Protein AF-A0A820JJH0-F1 (afdb_monomer)

Structure (mmCIF, N/CA/C/O backbone):
data_AF-A0A820JJH0-F1
#
_entry.id   AF-A0A820JJH0-F1
#
loop_
_atom_site.group_PDB
_atom_site.id
_atom_site.type_symbol
_atom_site.label_atom_id
_atom_site.label_alt_id
_atom_site.label_comp_id
_atom_site.label_asym_id
_atom_site.label_entity_id
_atom_site.label_seq_id
_atom_site.pdbx_PDB_ins_code
_atom_site.Cartn_x
_atom_site.Cartn_y
_atom_site.Cartn_z
_atom_site.occupancy
_atom_site.B_iso_or_equiv
_atom_site.auth_seq_id
_atom_site.auth_comp_id
_atom_site.auth_asym_id
_atom_site.auth_atom_id
_atom_site.pdbx_PDB_model_num
ATOM 1 N N . GLU A 1 1 ? 20.348 -3.712 -26.067 1.00 91.12 1 GLU A N 1
ATOM 2 C CA . GLU A 1 1 ? 20.237 -3.653 -27.541 1.00 91.12 1 GLU A CA 1
ATOM 3 C C . GLU A 1 1 ? 21.613 -3.632 -28.186 1.00 91.12 1 GLU A C 1
ATOM 5 O O . GLU A 1 1 ? 21.950 -4.611 -28.831 1.00 91.12 1 GLU A O 1
ATOM 10 N N . GLU A 1 2 ? 22.425 -2.595 -27.955 1.00 94.50 2 GLU A N 1
ATOM 11 C CA . GLU A 1 2 ? 23.775 -2.470 -28.540 1.00 94.50 2 GLU A CA 1
ATOM 12 C C . GLU A 1 2 ? 24.665 -3.684 -28.270 1.00 94.50 2 GLU A C 1
ATOM 14 O O . GLU A 1 2 ? 25.219 -4.249 -29.205 1.00 94.50 2 GLU A O 1
ATOM 19 N N . ARG A 1 3 ? 24.707 -4.160 -27.018 1.00 96.31 3 ARG A N 1
ATOM 20 C CA . ARG A 1 3 ? 25.477 -5.358 -26.657 1.00 96.31 3 ARG A CA 1
ATOM 21 C C . ARG A 1 3 ? 25.054 -6.615 -27.427 1.00 96.31 3 ARG A C 1
ATOM 23 O O . ARG A 1 3 ? 25.882 -7.401 -27.852 1.00 96.31 3 ARG A O 1
ATOM 30 N N . TRP A 1 4 ? 23.756 -6.818 -27.616 1.00 96.88 4 TRP A N 1
ATOM 31 C CA . TRP A 1 4 ? 23.260 -8.000 -28.326 1.00 96.88 4 TRP A CA 1
ATOM 32 C C . TRP A 1 4 ? 23.514 -7.908 -29.830 1.00 96.88 4 TRP A C 1
ATOM 34 O O . TRP A 1 4 ? 23.822 -8.914 -30.458 1.00 96.88 4 TRP A O 1
ATOM 44 N N . LYS A 1 5 ? 23.458 -6.695 -30.392 1.00 97.06 5 LYS A N 1
ATOM 45 C CA . LYS A 1 5 ? 23.869 -6.440 -31.776 1.00 97.06 5 LYS A CA 1
ATOM 46 C C . LYS A 1 5 ? 25.369 -6.690 -31.973 1.00 97.06 5 LYS A C 1
ATOM 48 O O . LYS A 1 5 ? 25.734 -7.302 -32.970 1.00 97.06 5 LYS A O 1
ATOM 53 N N . SER A 1 6 ? 26.227 -6.266 -31.034 1.00 96.94 6 SER A N 1
ATOM 54 C CA . SER A 1 6 ? 27.680 -6.511 -31.118 1.00 96.94 6 SER A CA 1
ATOM 55 C C . SER A 1 6 ? 28.035 -7.992 -31.048 1.00 96.94 6 SER A C 1
ATOM 57 O O . SER A 1 6 ? 29.003 -8.417 -31.664 1.00 96.94 6 SER A O 1
ATOM 59 N N . ASP A 1 7 ? 27.221 -8.774 -30.342 1.00 97.56 7 ASP A N 1
ATOM 60 C CA . ASP A 1 7 ? 27.381 -10.224 -30.221 1.00 97.56 7 ASP A CA 1
ATOM 61 C C . ASP A 1 7 ? 26.769 -10.985 -31.428 1.00 97.56 7 ASP A C 1
ATOM 63 O O . ASP A 1 7 ? 26.713 -12.212 -31.430 1.00 97.56 7 ASP A O 1
ATOM 67 N N . GLY A 1 8 ? 26.317 -10.274 -32.474 1.00 97.44 8 GLY A N 1
ATOM 68 C CA . GLY A 1 8 ? 25.850 -10.853 -33.742 1.00 97.44 8 GLY A CA 1
ATOM 69 C C . GLY A 1 8 ? 24.372 -11.254 -33.778 1.00 97.44 8 GLY A C 1
ATOM 70 O O . GLY A 1 8 ? 23.928 -11.877 -34.744 1.00 97.44 8 GLY A O 1
ATOM 71 N N . LEU A 1 9 ? 23.588 -10.904 -32.754 1.00 97.81 9 LEU A N 1
ATOM 72 C CA . LEU A 1 9 ? 22.166 -11.241 -32.695 1.00 97.81 9 LEU A CA 1
ATOM 73 C C . LEU A 1 9 ? 21.314 -10.260 -33.512 1.00 97.81 9 LEU A C 1
ATOM 75 O O . LEU A 1 9 ? 21.565 -9.054 -33.547 1.00 97.81 9 LEU A O 1
ATOM 79 N N . GLN A 1 10 ? 20.234 -10.772 -34.103 1.00 96.56 10 GLN A N 1
ATOM 80 C CA . GLN A 1 10 ? 19.151 -9.942 -34.634 1.00 96.56 10 GLN A CA 1
ATOM 81 C C . GLN A 1 10 ? 18.279 -9.451 -33.471 1.00 96.56 10 GLN A C 1
ATOM 83 O O . GLN A 1 10 ? 17.784 -10.255 -32.682 1.00 96.56 10 GLN A O 1
ATOM 88 N N . VAL A 1 11 ? 18.100 -8.132 -33.339 1.00 96.94 11 VAL A N 1
ATOM 89 C CA . VAL A 1 11 ? 17.454 -7.518 -32.165 1.00 96.94 11 VAL A CA 1
ATOM 90 C C . VAL A 1 11 ? 16.354 -6.549 -32.584 1.00 96.94 11 VAL A C 1
ATOM 92 O O . VAL A 1 11 ? 16.594 -5.628 -33.363 1.00 96.94 11 VAL A O 1
ATOM 95 N N . THR A 1 12 ? 15.172 -6.696 -31.983 1.00 95.88 12 THR A N 1
ATOM 96 C CA . THR A 1 12 ? 14.033 -5.775 -32.125 1.00 95.88 12 THR A CA 1
ATOM 97 C C . THR A 1 12 ? 13.543 -5.289 -30.762 1.00 95.88 12 THR A C 1
ATOM 99 O O . THR A 1 12 ? 13.525 -6.061 -29.804 1.00 95.88 12 THR A O 1
ATOM 102 N N . LYS A 1 13 ? 13.084 -4.034 -30.679 1.00 95.25 13 LYS A N 1
ATOM 103 C CA . LYS A 1 13 ? 12.517 -3.433 -29.459 1.00 95.25 13 LYS A CA 1
ATOM 104 C C . LYS A 1 13 ? 11.111 -2.875 -29.730 1.00 95.25 13 LYS A C 1
ATOM 106 O O . LYS A 1 13 ? 10.972 -1.670 -29.953 1.00 95.25 13 LYS A O 1
ATOM 111 N N . PRO A 1 14 ? 10.074 -3.731 -29.756 1.00 95.62 14 PRO A N 1
ATOM 112 C CA . PRO A 1 14 ? 8.704 -3.264 -29.930 1.00 95.62 14 PRO A CA 1
ATOM 113 C C . PRO A 1 14 ? 8.286 -2.372 -28.753 1.00 95.62 14 PRO A C 1
ATOM 115 O O . PRO A 1 14 ? 8.726 -2.567 -27.618 1.00 95.62 14 PRO A O 1
ATOM 118 N N . LYS A 1 15 ? 7.446 -1.375 -29.035 1.00 97.19 15 LYS A N 1
ATOM 119 C CA . LYS A 1 15 ? 6.889 -0.453 -28.039 1.00 97.19 15 LYS A CA 1
ATOM 120 C C . LYS A 1 15 ? 5.383 -0.645 -27.961 1.00 97.19 15 LYS A C 1
ATOM 122 O O . LYS A 1 15 ? 4.734 -0.825 -28.987 1.00 97.19 15 LYS A O 1
ATOM 127 N N . TYR A 1 16 ? 4.849 -0.548 -26.750 1.00 97.31 16 TYR A N 1
ATOM 128 C CA . TYR A 1 16 ? 3.424 -0.667 -26.478 1.00 97.31 16 TYR A CA 1
ATOM 129 C C . TYR A 1 16 ? 2.975 0.497 -25.604 1.00 97.31 16 TYR A C 1
ATOM 131 O O . TYR A 1 16 ? 3.700 0.914 -24.700 1.00 97.31 16 TYR A O 1
ATOM 139 N N . ASN A 1 17 ? 1.766 0.984 -25.863 1.00 97.69 17 ASN A N 1
ATOM 140 C CA . ASN A 1 17 ? 1.082 1.902 -24.966 1.00 97.69 17 ASN A CA 1
ATOM 141 C C . ASN A 1 17 ? 0.289 1.058 -23.975 1.00 97.69 17 ASN A C 1
ATOM 143 O O . ASN A 1 17 ? -0.702 0.432 -24.343 1.00 97.69 17 ASN A O 1
ATOM 147 N N . VAL A 1 18 ? 0.764 1.008 -22.736 1.00 97.62 18 VAL A N 1
ATOM 148 C CA . VAL A 1 18 ? 0.150 0.233 -21.657 1.00 97.62 18 VAL A CA 1
ATOM 149 C C . VAL A 1 18 ? -0.193 1.158 -20.501 1.00 97.62 18 VAL A C 1
ATOM 151 O O . VAL A 1 18 ? 0.490 2.157 -20.271 1.00 97.62 18 VAL A O 1
ATOM 154 N N . LEU A 1 19 ? -1.256 0.825 -19.775 1.00 97.62 19 LEU A N 1
ATOM 155 C CA . LEU A 1 19 ? -1.600 1.536 -18.554 1.00 97.62 19 LEU A CA 1
ATOM 156 C C . LEU A 1 19 ? -0.582 1.176 -17.471 1.00 97.62 19 LEU A C 1
ATOM 158 O O . LEU A 1 19 ? -0.433 0.009 -17.122 1.00 97.62 19 LEU A O 1
ATOM 162 N N . LEU A 1 20 ? 0.092 2.188 -16.937 1.00 97.12 20 LEU A N 1
ATOM 163 C CA . LEU A 1 20 ? 0.984 2.073 -15.788 1.00 97.12 20 LEU A CA 1
ATOM 164 C C . LEU A 1 20 ? 0.468 2.968 -14.662 1.00 97.12 20 LEU A C 1
ATOM 166 O O . LEU A 1 20 ? -0.298 3.903 -14.893 1.00 97.12 20 LEU A O 1
ATOM 170 N N . SER A 1 21 ? 0.900 2.680 -13.440 1.00 96.94 21 SER A N 1
ATOM 171 C CA . SER A 1 21 ? 0.533 3.425 -12.239 1.00 96.94 21 SER A CA 1
ATOM 172 C C . SER A 1 21 ? 1.798 3.923 -11.549 1.00 96.94 21 SER A C 1
ATOM 174 O O . SER A 1 21 ? 2.76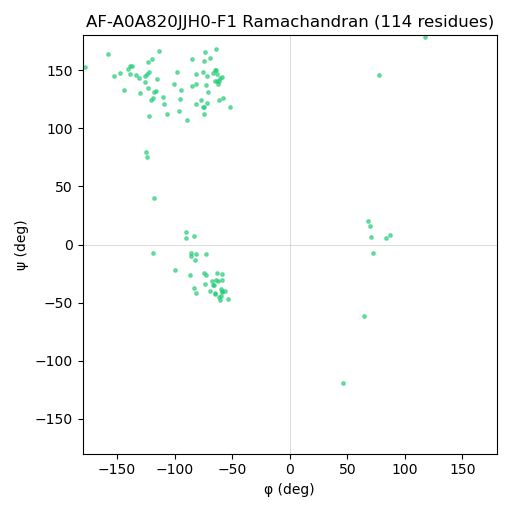0 3.168 -11.407 1.00 96.94 21 SER A O 1
ATOM 176 N N . TYR A 1 22 ? 1.792 5.190 -11.137 1.00 95.69 22 TYR A N 1
ATOM 177 C CA . TYR A 1 22 ? 2.904 5.855 -10.460 1.00 95.69 22 TYR A CA 1
ATOM 178 C C . TYR A 1 22 ? 2.370 6.727 -9.317 1.00 95.69 22 TYR A C 1
ATOM 180 O O . TYR A 1 22 ? 1.274 7.277 -9.451 1.00 95.69 22 TYR A O 1
ATOM 188 N N . PRO A 1 23 ? 3.119 6.875 -8.211 1.00 95.44 23 PRO A N 1
ATOM 189 C CA . PRO A 1 23 ? 2.728 7.751 -7.118 1.00 95.44 23 PRO A CA 1
ATOM 190 C C . PRO A 1 23 ? 2.943 9.222 -7.489 1.00 95.44 23 PRO A C 1
ATOM 192 O O . PRO A 1 23 ? 3.778 9.554 -8.337 1.00 95.44 23 PRO A O 1
ATOM 195 N N . ASP A 1 24 ? 2.236 10.114 -6.798 1.00 93.75 24 ASP A N 1
ATOM 196 C CA . ASP A 1 24 ? 2.515 11.543 -6.868 1.00 93.75 24 ASP A CA 1
ATOM 197 C C . ASP A 1 24 ? 3.780 11.861 -6.052 1.00 93.75 24 ASP A C 1
ATOM 199 O O . ASP A 1 24 ? 3.856 11.637 -4.843 1.00 93.75 24 ASP A O 1
ATOM 203 N N . ASN A 1 25 ? 4.806 12.377 -6.730 1.00 91.06 25 ASN A N 1
ATOM 204 C CA . ASN A 1 25 ? 6.065 12.751 -6.089 1.00 91.06 25 ASN A CA 1
ATOM 205 C C . ASN A 1 25 ? 5.944 14.023 -5.236 1.00 91.06 25 ASN A C 1
ATOM 207 O O . ASN A 1 25 ? 6.739 14.197 -4.314 1.00 91.06 25 ASN A O 1
ATOM 211 N N . ASN A 1 26 ? 4.992 14.905 -5.550 1.00 93.00 26 ASN A N 1
ATOM 212 C CA . ASN A 1 26 ? 4.759 16.156 -4.827 1.00 93.00 26 ASN A CA 1
ATOM 213 C C . ASN A 1 26 ? 3.826 15.943 -3.630 1.00 93.00 26 ASN A C 1
ATOM 215 O O . ASN A 1 26 ? 3.930 16.659 -2.638 1.00 93.00 26 ASN A O 1
ATOM 219 N N . ASN A 1 27 ? 2.966 14.922 -3.704 1.00 93.50 27 ASN A N 1
ATOM 220 C CA . ASN A 1 27 ? 2.042 14.525 -2.643 1.00 93.50 27 ASN A CA 1
ATOM 221 C C . ASN A 1 27 ? 2.255 13.045 -2.261 1.00 93.50 27 ASN A C 1
ATOM 223 O O . ASN A 1 27 ? 1.459 12.192 -2.654 1.00 93.50 27 ASN A O 1
ATOM 227 N N . PRO A 1 28 ? 3.327 12.705 -1.514 1.00 94.94 28 PRO A N 1
ATOM 228 C CA . PRO A 1 28 ? 3.606 11.322 -1.138 1.00 94.94 28 PRO A CA 1
ATOM 229 C C . PRO A 1 28 ? 2.479 10.705 -0.306 1.00 94.94 28 PRO A C 1
ATOM 231 O O . PRO A 1 28 ? 1.919 11.364 0.573 1.00 94.94 28 PRO A O 1
ATOM 234 N N . ASN A 1 29 ? 2.216 9.415 -0.522 1.00 96.75 29 ASN A N 1
ATOM 235 C CA . ASN A 1 29 ? 1.252 8.649 0.265 1.00 96.75 29 ASN A CA 1
ATOM 236 C C . ASN A 1 29 ? 1.674 8.584 1.737 1.00 96.75 29 ASN A C 1
ATOM 238 O O . ASN A 1 29 ? 2.849 8.374 2.052 1.00 96.75 29 ASN A O 1
ATOM 242 N N . ARG A 1 30 ? 0.716 8.741 2.655 1.00 96.56 30 ARG A N 1
ATOM 243 C CA . ARG A 1 30 ? 0.971 8.725 4.100 1.00 96.56 30 ARG A CA 1
ATOM 244 C C . ARG A 1 30 ? -0.127 7.989 4.852 1.00 96.56 30 ARG A C 1
ATOM 246 O O . ARG A 1 30 ? -1.284 8.008 4.453 1.00 96.56 30 ARG A O 1
ATOM 253 N N . VAL A 1 31 ? 0.257 7.401 5.979 1.00 97.62 31 VAL A N 1
ATOM 254 C CA . VAL A 1 31 ? -0.650 6.910 7.016 1.00 97.62 31 VAL A CA 1
ATOM 255 C C . VAL A 1 31 ? -0.393 7.724 8.279 1.00 97.62 31 VAL A C 1
ATOM 257 O O . VAL A 1 31 ? 0.761 7.929 8.670 1.00 97.62 31 VAL A O 1
ATOM 260 N N . THR A 1 32 ? -1.465 8.204 8.902 1.00 97.81 32 THR A N 1
ATOM 261 C CA . THR A 1 32 ? -1.416 9.057 10.094 1.00 97.81 32 THR A CA 1
ATOM 262 C C . THR A 1 32 ? -2.249 8.467 11.220 1.00 97.81 32 THR A C 1
ATOM 264 O O . THR A 1 32 ? -3.364 8.007 10.982 1.00 97.81 32 THR A O 1
ATOM 267 N N . LEU A 1 33 ? -1.741 8.542 12.450 1.00 97.88 33 LEU A N 1
ATOM 268 C CA . LEU A 1 33 ? -2.549 8.368 13.655 1.00 97.88 33 LEU A CA 1
ATOM 269 C C . LEU A 1 33 ? -2.961 9.749 14.149 1.00 97.88 33 LEU A C 1
ATOM 271 O O . LEU A 1 33 ? -2.106 10.612 14.354 1.00 97.88 33 LEU A O 1
ATOM 275 N N . ILE A 1 34 ? -4.264 9.946 14.315 1.00 97.19 34 ILE A N 1
ATOM 276 C CA . ILE A 1 34 ? -4.871 11.220 14.698 1.00 97.19 34 ILE A CA 1
ATOM 277 C C . ILE A 1 34 ? -5.578 11.004 16.038 1.00 97.19 34 ILE A C 1
ATOM 279 O O . ILE A 1 34 ? -6.290 10.014 16.196 1.00 97.19 34 ILE A O 1
ATOM 283 N N . SER A 1 35 ? -5.351 11.887 17.008 1.00 95.50 35 SER A N 1
ATOM 284 C CA . SER A 1 35 ? -6.060 11.886 18.293 1.00 95.50 35 SER A CA 1
ATOM 285 C C . SER A 1 35 ? -7.500 12.379 18.148 1.00 95.50 35 SER A C 1
ATOM 287 O O . SER A 1 35 ? -7.850 13.051 17.179 1.00 95.50 35 SER A O 1
ATOM 289 N N . ASP A 1 36 ? -8.317 12.147 19.175 1.00 94.00 36 ASP A N 1
ATOM 290 C CA . ASP A 1 36 ? -9.723 12.581 19.210 1.00 94.00 36 ASP A CA 1
ATOM 291 C C . ASP A 1 36 ? -9.906 14.102 19.057 1.00 94.00 36 ASP A C 1
ATOM 293 O O . ASP A 1 36 ? -10.937 14.564 18.578 1.00 94.00 36 ASP A O 1
ATOM 297 N N . ASN A 1 37 ? -8.897 14.898 19.427 1.00 94.19 37 ASN A N 1
ATOM 298 C CA . ASN A 1 37 ? -8.892 16.353 19.243 1.00 94.19 37 ASN A CA 1
ATOM 299 C C . ASN A 1 37 ? -8.298 16.812 17.893 1.00 94.19 37 ASN A C 1
ATOM 301 O O . ASN A 1 37 ? -8.050 18.003 17.711 1.00 94.19 37 ASN A O 1
ATOM 305 N N . GLY A 1 38 ? -8.053 15.891 16.957 1.00 93.50 38 GLY A N 1
ATOM 306 C CA . GLY A 1 38 ? -7.602 16.186 15.594 1.00 93.50 38 GLY A CA 1
ATOM 307 C C . GLY A 1 38 ? -6.093 16.386 15.425 1.00 93.50 38 GLY A C 1
ATOM 308 O O . GLY A 1 38 ? -5.653 16.738 14.331 1.00 93.50 38 GLY A O 1
ATOM 309 N N . MET A 1 39 ? -5.279 16.167 16.462 1.00 96.88 39 MET A N 1
ATOM 310 C CA . MET A 1 39 ? -3.823 16.300 16.351 1.00 96.88 39 MET A CA 1
ATOM 311 C C . MET A 1 39 ? -3.196 15.043 15.746 1.00 96.88 39 MET A C 1
ATOM 313 O O . MET A 1 39 ? -3.532 13.918 16.110 1.00 96.88 39 MET A O 1
ATOM 317 N N . VAL A 1 40 ? -2.227 15.224 14.848 1.00 97.25 40 VAL A N 1
ATOM 318 C CA . VAL A 1 40 ? -1.432 14.111 14.315 1.00 97.25 40 VAL A CA 1
ATOM 319 C C . VAL A 1 40 ? -0.441 13.654 15.385 1.00 97.25 40 VAL A C 1
ATOM 321 O O . VAL A 1 40 ? 0.492 14.378 15.726 1.00 97.25 40 VAL A O 1
ATOM 324 N N . ILE A 1 41 ? -0.638 12.442 15.900 1.00 97.62 41 ILE A N 1
ATOM 325 C CA . ILE A 1 41 ? 0.241 11.799 16.888 1.00 97.62 41 ILE A CA 1
ATOM 326 C C . ILE A 1 41 ? 1.430 11.136 16.187 1.00 97.62 41 ILE A C 1
ATOM 328 O O . ILE A 1 41 ? 2.552 11.136 16.688 1.00 97.62 41 ILE A O 1
ATOM 332 N N . PHE A 1 42 ? 1.181 10.548 15.018 1.00 97.94 42 PHE A N 1
ATOM 333 C CA . PHE A 1 42 ? 2.187 9.844 14.234 1.00 97.94 42 PHE A CA 1
ATOM 334 C C . PHE A 1 42 ? 1.892 9.984 12.746 1.00 97.94 42 PHE A C 1
ATOM 336 O O . PHE A 1 42 ? 0.733 10.004 12.332 1.00 97.94 42 PHE A O 1
ATOM 343 N N . GLN A 1 43 ? 2.949 10.016 11.941 1.00 97.56 43 GLN A N 1
ATOM 344 C CA . GLN A 1 43 ? 2.861 10.046 10.491 1.00 97.56 43 GLN A CA 1
ATOM 345 C C . GLN A 1 43 ? 4.002 9.238 9.875 1.00 97.56 43 GLN A C 1
ATOM 347 O O . GLN A 1 43 ? 5.169 9.421 10.222 1.00 97.56 43 GLN A O 1
ATOM 352 N N . THR A 1 44 ? 3.681 8.388 8.901 1.00 97.38 44 THR A N 1
ATOM 353 C CA . THR A 1 44 ? 4.698 7.701 8.097 1.00 97.38 44 THR A CA 1
ATOM 354 C C . THR A 1 44 ? 5.486 8.687 7.231 1.00 97.38 44 THR A C 1
ATOM 356 O O . THR A 1 44 ? 4.921 9.646 6.696 1.00 97.38 44 THR A O 1
ATOM 359 N N . ALA A 1 45 ? 6.767 8.402 6.989 1.00 94.56 45 ALA A N 1
ATOM 360 C CA . ALA A 1 45 ? 7.643 9.261 6.188 1.00 94.56 45 ALA A CA 1
ATOM 361 C C . ALA A 1 45 ? 7.146 9.495 4.747 1.00 94.56 45 ALA A C 1
ATOM 363 O O . ALA A 1 45 ? 7.385 10.569 4.197 1.00 94.56 45 ALA A O 1
ATOM 364 N N . GLY A 1 46 ? 6.433 8.527 4.154 1.00 92.94 46 GLY A N 1
ATOM 365 C CA . GLY A 1 46 ? 5.914 8.579 2.775 1.00 92.94 46 GLY A CA 1
ATOM 366 C C . GLY A 1 46 ? 6.984 8.440 1.684 1.00 92.94 46 GLY A C 1
ATOM 367 O O . GLY A 1 46 ? 6.663 8.308 0.508 1.00 92.94 46 GLY A O 1
ATOM 368 N N . VAL A 1 47 ? 8.254 8.437 2.082 1.00 92.88 47 VAL A N 1
ATOM 369 C CA . VAL A 1 47 ? 9.437 8.239 1.247 1.00 92.88 47 VAL A CA 1
ATOM 370 C C . VAL A 1 47 ? 10.414 7.343 2.003 1.00 92.88 47 VAL A C 1
ATOM 372 O O . VAL A 1 47 ? 10.400 7.31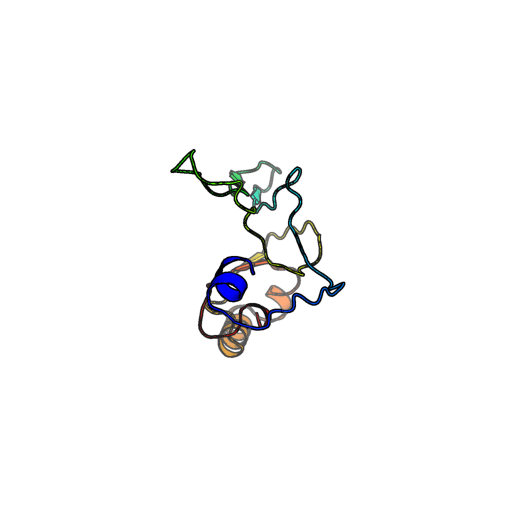1 3.238 1.00 92.88 47 VAL A O 1
ATOM 375 N N . GLU A 1 48 ? 11.257 6.613 1.281 1.00 90.56 48 GLU A N 1
ATOM 376 C CA . GLU A 1 48 ? 12.319 5.829 1.909 1.00 90.56 48 GLU A CA 1
ATOM 377 C C . GLU A 1 48 ? 13.463 6.728 2.383 1.00 90.56 48 GLU A C 1
ATOM 379 O O . GLU A 1 48 ? 13.770 7.764 1.788 1.00 90.56 48 GLU A O 1
ATOM 384 N N . LYS A 1 49 ? 14.123 6.313 3.466 1.00 90.19 49 LYS A N 1
ATOM 385 C CA . LYS A 1 49 ? 15.360 6.951 3.903 1.00 90.19 49 LYS A CA 1
ATOM 386 C C . LYS A 1 49 ? 16.489 6.533 2.963 1.00 90.19 49 LYS A C 1
ATOM 388 O O . LYS A 1 49 ? 16.829 5.357 2.885 1.00 90.19 49 LYS A O 1
ATOM 393 N N . ILE A 1 50 ? 17.083 7.507 2.283 1.00 88.75 50 ILE A N 1
ATOM 394 C CA . ILE A 1 50 ? 18.216 7.289 1.383 1.00 88.75 50 ILE A CA 1
ATOM 395 C C . ILE A 1 50 ? 19.496 7.219 2.222 1.00 88.75 50 ILE A C 1
ATOM 397 O O . ILE A 1 50 ? 19.822 8.164 2.940 1.00 88.75 50 ILE A O 1
ATOM 401 N N . TYR A 1 51 ? 20.203 6.092 2.142 1.00 87.44 51 TYR A N 1
ATOM 402 C CA . TYR A 1 51 ? 21.485 5.882 2.830 1.00 87.44 51 TYR A CA 1
ATOM 403 C C . TYR A 1 51 ? 22.696 6.089 1.916 1.00 87.44 51 TYR A C 1
ATOM 405 O O . TYR A 1 51 ? 23.783 6.376 2.406 1.00 87.44 51 TYR A O 1
ATOM 413 N N 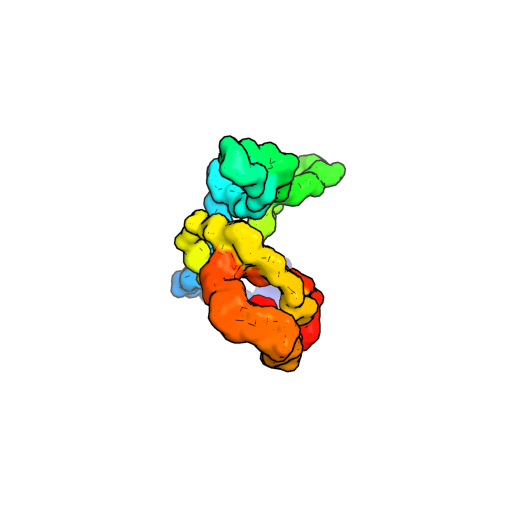. ASP A 1 52 ? 22.497 5.981 0.604 1.00 90.25 52 ASP A N 1
ATOM 414 C CA . ASP A 1 52 ? 23.516 6.204 -0.415 1.00 90.25 52 ASP A CA 1
ATOM 415 C C . ASP A 1 52 ? 23.036 7.306 -1.365 1.00 90.25 52 ASP A C 1
ATOM 417 O O . ASP A 1 52 ? 22.072 7.134 -2.112 1.00 90.25 52 ASP A O 1
ATOM 421 N N . SER A 1 53 ? 23.697 8.461 -1.302 1.00 82.88 53 SER A N 1
ATOM 422 C CA . SER A 1 53 ? 23.367 9.644 -2.100 1.00 82.88 53 SER A CA 1
ATOM 423 C C . SER A 1 53 ? 23.748 9.517 -3.575 1.00 82.88 53 SER A C 1
ATOM 425 O O . SER A 1 53 ? 23.383 10.387 -4.365 1.00 82.88 53 SER A O 1
ATOM 427 N N . THR A 1 54 ? 24.466 8.458 -3.958 1.00 91.25 54 THR A N 1
ATOM 428 C CA . THR A 1 54 ? 24.778 8.159 -5.361 1.00 91.25 54 THR A CA 1
ATOM 429 C C . THR A 1 54 ? 23.637 7.433 -6.070 1.00 91.25 54 THR A C 1
ATOM 431 O O . THR A 1 54 ? 23.625 7.364 -7.302 1.00 91.25 54 THR A O 1
ATOM 434 N N . LEU A 1 55 ? 22.656 6.919 -5.316 1.00 84.69 55 LEU A N 1
ATOM 435 C CA . LEU A 1 55 ? 21.512 6.231 -5.892 1.00 84.69 55 LEU A CA 1
ATOM 436 C C . LEU A 1 55 ? 20.653 7.190 -6.729 1.00 84.69 55 LEU A C 1
ATOM 438 O O . LEU A 1 55 ? 20.415 8.336 -6.336 1.00 84.69 55 LEU A O 1
ATOM 442 N N . PRO A 1 56 ? 20.138 6.720 -7.879 1.00 84.75 56 PRO A N 1
ATOM 443 C CA . PRO A 1 56 ? 19.187 7.488 -8.662 1.00 84.75 56 PRO A CA 1
ATOM 444 C C . PRO A 1 56 ? 17.891 7.700 -7.874 1.00 84.75 56 PRO A C 1
ATOM 446 O O . PRO A 1 56 ? 17.630 7.048 -6.863 1.00 84.75 56 PRO A O 1
ATOM 449 N N . LYS A 1 57 ? 17.035 8.594 -8.378 1.00 83.12 57 LYS A N 1
ATOM 450 C CA . LYS A 1 57 ? 15.727 8.874 -7.778 1.00 83.12 57 LYS A CA 1
ATOM 451 C C . LYS A 1 57 ? 14.937 7.577 -7.551 1.00 83.12 57 LYS A C 1
ATOM 453 O O . LYS A 1 57 ? 14.583 6.886 -8.505 1.00 83.12 57 LYS A O 1
ATOM 458 N N . ILE A 1 58 ? 14.637 7.294 -6.286 1.00 88.06 58 ILE A N 1
ATOM 459 C CA . ILE A 1 58 ? 13.854 6.134 -5.855 1.00 88.06 58 ILE A CA 1
ATOM 460 C C . ILE A 1 58 ? 12.367 6.487 -5.949 1.00 88.06 58 ILE A C 1
ATOM 462 O O . ILE A 1 58 ? 11.955 7.594 -5.598 1.00 88.06 58 ILE A O 1
ATOM 466 N N . VAL A 1 59 ? 11.559 5.563 -6.468 1.00 92.81 59 VAL A N 1
ATOM 467 C CA . VAL A 1 59 ? 10.100 5.722 -6.510 1.00 92.81 59 VAL A CA 1
ATOM 468 C C . VAL A 1 59 ? 9.548 5.595 -5.092 1.00 92.81 59 VAL A C 1
ATOM 470 O O . VAL A 1 59 ? 9.880 4.647 -4.385 1.00 92.81 59 VAL A O 1
ATOM 473 N N . ASN A 1 60 ? 8.692 6.535 -4.685 1.00 94.50 60 ASN A N 1
ATOM 474 C CA . ASN A 1 60 ? 8.075 6.508 -3.360 1.00 94.50 60 ASN A CA 1
ATOM 475 C C . ASN A 1 60 ? 7.272 5.210 -3.144 1.00 94.50 60 ASN A C 1
ATOM 477 O O . ASN A 1 60 ? 6.615 4.751 -4.084 1.00 94.50 60 ASN A O 1
ATOM 481 N N . PRO A 1 61 ? 7.256 4.639 -1.925 1.00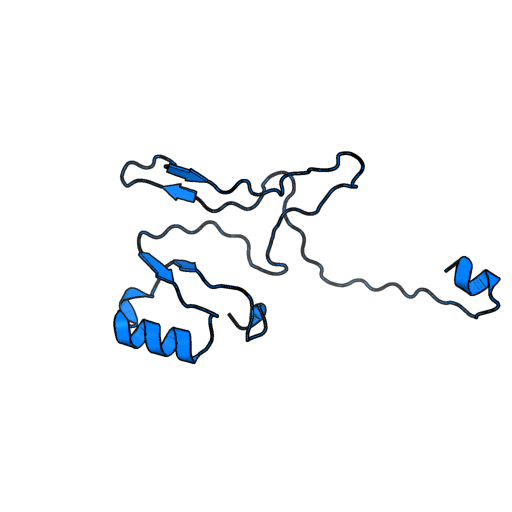 95.38 61 PRO A N 1
ATOM 482 C CA . PRO A 1 61 ? 6.467 3.447 -1.633 1.00 95.38 61 PRO A CA 1
ATOM 483 C C . PRO A 1 61 ? 4.977 3.658 -1.926 1.00 95.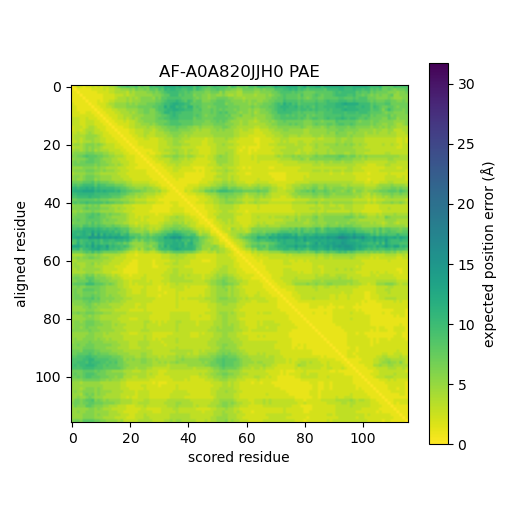38 61 PRO A C 1
ATOM 485 O O . PRO A 1 61 ? 4.348 4.592 -1.425 1.00 95.38 61 PRO A O 1
ATOM 488 N N . PHE A 1 62 ? 4.399 2.772 -2.733 1.00 96.62 62 PHE A N 1
ATOM 489 C CA . PHE A 1 62 ? 2.980 2.784 -3.076 1.00 96.62 62 PHE A CA 1
ATOM 490 C C . PHE A 1 62 ? 2.520 1.401 -3.545 1.00 96.62 62 PHE A C 1
ATOM 492 O O . PHE A 1 62 ? 3.333 0.545 -3.899 1.00 96.62 62 PHE A O 1
ATOM 499 N N . LEU A 1 63 ? 1.206 1.195 -3.566 1.00 96.62 63 LEU A N 1
ATOM 500 C CA . LEU A 1 63 ? 0.589 0.045 -4.213 1.00 96.62 63 LEU A CA 1
ATOM 501 C C . LEU A 1 63 ? 0.142 0.467 -5.614 1.00 96.62 63 LEU A C 1
ATOM 503 O O . LEU A 1 63 ? -0.715 1.331 -5.772 1.00 96.62 63 LEU A O 1
ATOM 507 N N . ALA A 1 64 ? 0.749 -0.116 -6.645 1.00 97.19 64 ALA A N 1
ATOM 508 C CA . ALA A 1 64 ? 0.363 0.185 -8.017 1.00 97.19 64 ALA A CA 1
ATOM 509 C C . ALA A 1 64 ? -1.104 -0.195 -8.270 1.00 97.19 64 ALA A C 1
ATOM 511 O O . ALA A 1 64 ? -1.561 -1.245 -7.823 1.00 97.19 64 ALA A O 1
ATOM 512 N N . TYR A 1 65 ? -1.800 0.651 -9.033 1.00 96.94 65 TYR A N 1
ATOM 513 C CA . TYR A 1 65 ? -3.199 0.497 -9.450 1.00 96.94 65 TYR A CA 1
ATOM 514 C C . TYR A 1 65 ? -4.260 0.662 -8.349 1.00 96.94 65 TYR A C 1
ATOM 516 O O . TYR A 1 65 ? -5.443 0.485 -8.633 1.00 96.94 65 TYR A O 1
ATOM 524 N N . THR A 1 66 ? -3.894 1.057 -7.125 1.00 95.06 66 THR A N 1
ATOM 525 C CA . THR A 1 66 ? -4.897 1.422 -6.112 1.00 95.06 66 THR A CA 1
ATOM 526 C C . THR A 1 66 ? -5.569 2.757 -6.445 1.00 95.06 66 THR A C 1
ATOM 528 O O . THR A 1 66 ? -4.892 3.664 -6.942 1.00 95.06 66 THR A O 1
ATOM 531 N N . PRO A 1 67 ? -6.870 2.928 -6.144 1.00 94.38 67 PRO A N 1
ATOM 532 C CA . PRO A 1 67 ? -7.537 4.214 -6.302 1.00 94.38 67 PRO A CA 1
ATOM 533 C C . PRO A 1 67 ? -6.940 5.261 -5.355 1.00 94.38 67 PRO A C 1
ATOM 535 O O . PRO A 1 67 ? -6.485 4.944 -4.256 1.00 94.38 67 PRO A O 1
ATOM 538 N N . ASN A 1 68 ? -6.972 6.524 -5.775 1.00 94.19 68 ASN A N 1
ATOM 539 C CA . ASN A 1 68 ? -6.673 7.644 -4.889 1.00 94.19 68 ASN A CA 1
ATOM 540 C C . ASN A 1 68 ? -7.839 7.845 -3.906 1.00 94.19 68 ASN A C 1
ATOM 542 O O . ASN A 1 68 ? -9.003 7.813 -4.309 1.00 94.19 68 ASN A O 1
ATOM 546 N N . GLY A 1 69 ? -7.528 8.081 -2.636 1.00 94.62 69 GLY A N 1
ATOM 547 C CA . GLY A 1 69 ? -8.503 8.464 -1.630 1.00 94.62 69 GLY A CA 1
ATOM 548 C C . GLY A 1 69 ? -7.858 8.721 -0.274 1.00 94.62 69 GLY A C 1
ATOM 549 O O . GLY A 1 69 ? -6.837 8.129 0.069 1.00 94.62 69 GLY A O 1
ATOM 550 N N . THR A 1 70 ? -8.501 9.581 0.511 1.00 96.06 70 THR A N 1
ATOM 551 C CA . THR A 1 70 ? -8.185 9.784 1.927 1.00 96.06 70 THR A CA 1
ATOM 552 C C . THR A 1 70 ? -9.320 9.197 2.747 1.00 96.06 70 THR A C 1
ATOM 554 O O . THR A 1 70 ? -10.468 9.614 2.602 1.00 96.06 70 THR A O 1
ATOM 557 N N . VAL A 1 71 ? -9.003 8.233 3.607 1.00 96.25 71 VAL A N 1
ATOM 558 C CA . VAL A 1 71 ? -9.965 7.595 4.512 1.00 96.25 71 VAL A CA 1
ATOM 559 C C . VAL A 1 71 ? -9.485 7.724 5.951 1.00 96.25 71 VAL A C 1
ATOM 561 O O . VAL A 1 71 ? -8.285 7.698 6.221 1.00 96.25 71 VAL A O 1
ATOM 564 N N . SER A 1 72 ? -10.425 7.850 6.880 1.00 96.12 72 SER A N 1
ATOM 565 C CA . SER A 1 72 ? -10.164 7.847 8.316 1.00 96.12 72 SER A CA 1
ATOM 566 C C . SER A 1 72 ? -11.153 6.919 9.011 1.00 96.12 72 SER A C 1
ATOM 568 O O . SER A 1 72 ? -12.298 6.765 8.586 1.00 96.12 72 SER A O 1
ATOM 570 N N . SER A 1 73 ? -10.696 6.256 10.070 1.00 96.75 73 SER A N 1
ATOM 571 C CA . SER A 1 73 ? -11.533 5.385 10.889 1.00 96.75 73 SER A CA 1
ATOM 572 C C . SER A 1 73 ? -10.983 5.330 12.304 1.00 96.75 73 SER A C 1
ATOM 574 O O . SER A 1 73 ? -9.770 5.327 12.503 1.00 96.75 73 SER A O 1
ATOM 576 N N . THR A 1 74 ? -11.878 5.239 13.283 1.00 96.06 74 THR A N 1
ATOM 577 C CA . THR A 1 74 ? -11.526 4.929 14.676 1.00 96.06 74 THR A CA 1
ATOM 578 C C . THR A 1 74 ? -11.346 3.425 14.900 1.00 96.06 74 THR A C 1
ATOM 580 O O . THR A 1 74 ? -10.911 3.004 15.968 1.00 96.06 74 THR A O 1
ATOM 583 N N . LYS A 1 75 ? -11.678 2.602 13.896 1.00 96.81 75 LYS A N 1
ATOM 584 C CA . LYS A 1 75 ? -11.618 1.1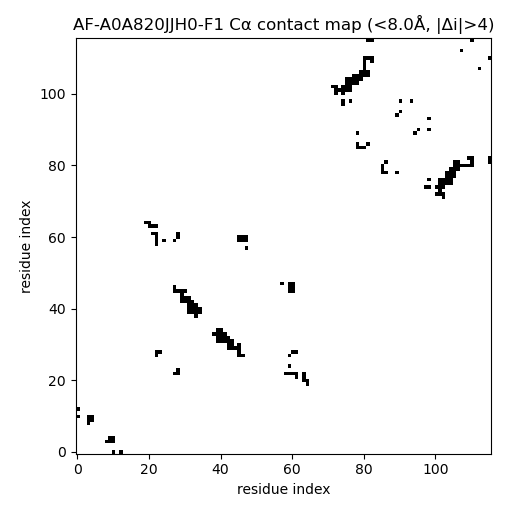41 13.951 1.00 96.81 75 LYS A CA 1
ATOM 585 C C . LYS A 1 75 ? -10.430 0.647 13.129 1.00 96.81 75 LYS A C 1
ATOM 587 O O . LYS A 1 75 ? -10.441 0.761 11.904 1.00 96.81 75 LYS A O 1
ATOM 592 N N . LEU A 1 76 ? -9.431 0.089 13.811 1.00 97.19 76 LEU A N 1
ATOM 593 C CA . LEU A 1 76 ? -8.241 -0.517 13.213 1.00 97.19 76 LEU A CA 1
ATOM 594 C C . LEU A 1 76 ? -8.146 -1.986 13.633 1.00 97.19 76 LEU A C 1
ATOM 596 O O . LEU A 1 76 ? -8.107 -2.282 14.826 1.00 97.19 76 LEU A O 1
ATOM 600 N N . PHE A 1 77 ? -8.072 -2.895 12.664 1.00 98.31 77 PHE A N 1
ATOM 601 C CA . PHE A 1 77 ? -7.915 -4.330 12.912 1.00 98.31 77 PHE A CA 1
ATOM 602 C C . PHE A 1 77 ? -6.679 -4.887 12.207 1.00 98.31 77 PHE A C 1
ATOM 604 O O . PHE A 1 77 ? -6.209 -4.331 11.217 1.00 98.31 77 PHE A O 1
ATOM 611 N N . TYR A 1 78 ? -6.162 -6.009 12.702 1.00 98.06 78 TYR A N 1
ATOM 612 C CA . TYR A 1 78 ? -5.072 -6.749 12.070 1.00 98.06 78 TYR A CA 1
ATOM 613 C C . TYR A 1 78 ? -5.598 -8.073 11.518 1.00 98.06 78 TYR A C 1
ATOM 615 O O . TYR A 1 78 ? -6.197 -8.847 12.261 1.00 98.06 78 TYR A O 1
ATOM 623 N N . ALA A 1 79 ? -5.347 -8.336 10.236 1.00 98.06 79 ALA A N 1
ATOM 624 C CA . ALA A 1 79 ? -5.805 -9.543 9.546 1.00 98.06 79 ALA A CA 1
ATOM 625 C C . ALA A 1 79 ? -4.636 -10.401 9.043 1.00 98.06 79 ALA A C 1
ATOM 627 O O . ALA A 1 79 ? -4.687 -10.916 7.938 1.00 98.06 79 ALA A O 1
ATOM 628 N N . ASN A 1 80 ? -3.560 -10.533 9.828 1.00 98.44 80 ASN A N 1
ATOM 629 C CA . ASN A 1 80 ? -2.442 -11.438 9.532 1.00 98.44 80 ASN A CA 1
ATOM 630 C C . ASN A 1 80 ? -1.953 -11.360 8.066 1.00 98.44 80 ASN A C 1
ATOM 632 O O . ASN A 1 80 ? -1.488 -10.292 7.659 1.00 98.44 80 ASN A O 1
ATOM 636 N N . TYR A 1 81 ? -2.008 -12.440 7.281 1.00 98.38 81 TYR A N 1
ATOM 637 C CA . TYR A 1 81 ? -1.593 -12.451 5.877 1.00 98.38 81 TYR A CA 1
ATOM 638 C C . TYR A 1 81 ? -2.741 -12.097 4.920 1.00 98.38 81 TYR A C 1
ATOM 640 O O . TYR A 1 81 ? -2.529 -12.115 3.712 1.00 98.38 81 TYR A O 1
ATOM 648 N N . GLY A 1 82 ? -3.915 -11.710 5.408 1.00 98.19 82 GLY A N 1
ATOM 649 C CA . GLY A 1 82 ? -5.063 -11.342 4.579 1.00 98.19 82 GLY A CA 1
ATOM 650 C C . GLY A 1 82 ? -5.659 -12.521 3.821 1.00 98.19 82 GLY A C 1
ATOM 651 O O . GLY A 1 82 ? -6.307 -12.313 2.802 1.00 98.19 82 GLY A O 1
ATOM 652 N N . GLU A 1 83 ? -5.396 -13.749 4.269 1.00 98.25 83 GLU A N 1
ATOM 653 C CA . GLU A 1 83 ? -5.998 -14.946 3.686 1.00 98.25 83 GLU A CA 1
ATOM 654 C C . GLU A 1 83 ? -7.498 -14.991 4.012 1.00 98.25 83 GLU A C 1
ATOM 656 O O . GLU A 1 83 ? -7.971 -14.342 4.952 1.00 98.25 83 GLU A O 1
ATOM 661 N N . LEU A 1 84 ? -8.270 -15.770 3.252 1.00 97.56 84 LEU A N 1
ATOM 662 C CA . LEU A 1 84 ? -9.707 -15.906 3.498 1.00 97.56 84 LEU A CA 1
ATOM 663 C C . LEU A 1 84 ? -9.976 -16.367 4.940 1.00 97.56 84 LEU A C 1
ATOM 665 O O . LEU A 1 84 ? -10.877 -15.856 5.606 1.00 97.56 84 LEU A O 1
ATOM 669 N N . GLU A 1 85 ? -9.156 -17.284 5.443 1.00 98.19 85 GLU A N 1
ATOM 670 C CA . GLU A 1 85 ? -9.207 -17.823 6.800 1.00 98.19 85 GLU A CA 1
ATOM 671 C C . GLU A 1 85 ? -8.881 -16.758 7.860 1.00 98.19 85 GLU A C 1
ATOM 673 O O . GLU A 1 85 ? -9.485 -16.751 8.939 1.00 98.19 85 GLU A O 1
ATOM 678 N N . ASP A 1 86 ? -7.974 -15.821 7.556 1.00 98.31 86 ASP A N 1
ATOM 679 C CA . ASP A 1 86 ? -7.660 -14.697 8.445 1.00 98.31 86 ASP A CA 1
ATOM 680 C C . ASP A 1 86 ? -8.888 -13.786 8.603 1.00 98.31 86 ASP A C 1
ATOM 682 O O . ASP A 1 86 ? -9.236 -13.389 9.719 1.00 98.31 86 ASP A O 1
ATOM 686 N N . PHE A 1 87 ? -9.600 -13.503 7.506 1.00 97.44 87 PHE A N 1
ATOM 687 C CA . PHE A 1 87 ? -10.838 -12.719 7.543 1.00 97.44 87 PHE A CA 1
ATOM 688 C C . PHE A 1 87 ? -11.991 -13.464 8.217 1.00 97.44 87 PHE A C 1
ATOM 690 O O . PHE A 1 87 ? -12.728 -12.859 8.996 1.00 97.44 87 PHE A O 1
ATOM 697 N N . GLN A 1 88 ? -12.139 -14.769 7.982 1.00 97.94 88 GLN A N 1
ATOM 698 C CA . GLN A 1 88 ? -13.125 -15.596 8.689 1.00 97.94 88 GLN A CA 1
ATOM 699 C C . GLN A 1 88 ? -12.879 -15.581 10.202 1.00 97.94 88 GLN A C 1
ATOM 701 O O . GLN A 1 88 ? -13.815 -15.404 10.989 1.00 97.94 88 GLN A O 1
ATOM 706 N N . THR A 1 89 ? -11.617 -15.708 10.612 1.00 97.94 89 THR A N 1
ATOM 707 C CA . THR A 1 89 ? -11.210 -15.604 12.017 1.00 97.94 89 THR A CA 1
ATOM 708 C C . THR A 1 89 ? -11.552 -14.228 12.574 1.00 97.94 89 THR A C 1
ATOM 710 O O . THR A 1 89 ? -12.182 -14.125 13.625 1.00 97.94 89 THR A O 1
ATOM 713 N N . LEU A 1 90 ? -11.211 -13.160 11.852 1.00 97.44 90 LEU A N 1
ATOM 714 C CA . LEU A 1 90 ? -11.490 -11.796 12.284 1.00 97.44 90 LEU A CA 1
ATOM 715 C C . LEU A 1 90 ? -13.000 -11.539 12.443 1.00 97.44 90 LEU A C 1
ATOM 717 O O . LEU A 1 90 ? -13.424 -11.022 13.476 1.00 97.44 90 LEU A O 1
ATOM 721 N N . VAL A 1 91 ? -13.827 -11.966 11.483 1.00 97.88 91 VAL A N 1
ATOM 722 C CA . VAL A 1 91 ? -15.298 -11.888 11.571 1.00 97.88 91 VAL A CA 1
ATOM 723 C C . VAL A 1 91 ? -15.822 -12.656 12.782 1.00 97.88 91 VAL A C 1
ATOM 725 O O . VAL A 1 91 ? -16.721 -12.168 13.464 1.00 97.88 91 VAL A O 1
ATOM 728 N N . SER A 1 92 ? -15.253 -13.824 13.076 1.00 98.00 92 SER A N 1
ATOM 729 C CA . SER A 1 92 ? -15.655 -14.642 14.226 1.00 98.00 92 SER A CA 1
ATOM 730 C C . SER A 1 92 ? -15.314 -13.973 15.562 1.00 98.00 92 SER A C 1
ATOM 732 O O . SER A 1 92 ? -16.041 -14.147 16.536 1.00 98.00 92 SER A O 1
ATOM 734 N N . LEU A 1 93 ? -14.233 -13.186 15.611 1.00 97.38 93 LEU A N 1
ATOM 735 C CA . LEU A 1 93 ? -13.778 -12.495 16.819 1.00 97.38 93 LEU A CA 1
ATOM 736 C C . LEU A 1 93 ? -14.538 -11.197 17.104 1.00 97.38 93 LEU A C 1
ATOM 738 O O . LEU A 1 93 ? -14.837 -10.915 18.263 1.00 97.38 93 LEU A O 1
ATOM 742 N N . VAL A 1 94 ? -14.816 -10.385 16.079 1.00 96.81 94 VAL A N 1
ATOM 743 C CA . VAL A 1 94 ? -15.361 -9.024 16.277 1.00 96.81 94 VAL A CA 1
ATOM 744 C C . VAL A 1 94 ? -16.733 -8.797 15.646 1.00 96.81 94 VAL A C 1
ATOM 746 O O . VAL A 1 94 ? -17.348 -7.755 15.875 1.00 96.81 94 VAL A O 1
ATOM 749 N N . GLY A 1 95 ? -17.234 -9.754 14.868 1.00 96.19 95 GLY A N 1
ATOM 750 C CA . GLY A 1 95 ? -18.472 -9.635 14.107 1.00 96.19 95 GLY A CA 1
ATOM 751 C C . GLY A 1 95 ? -18.314 -8.805 12.829 1.00 96.19 95 GLY A C 1
ATOM 752 O O . GLY A 1 95 ? -17.585 -7.815 12.773 1.00 96.19 95 GLY A O 1
ATOM 753 N N . ASN A 1 96 ? -19.060 -9.178 11.787 1.00 94.75 96 ASN A N 1
ATOM 754 C CA . ASN A 1 96 ? -18.978 -8.536 10.470 1.00 94.75 96 ASN A CA 1
ATOM 755 C C . ASN A 1 96 ? -19.315 -7.028 10.502 1.00 94.75 96 ASN A C 1
ATOM 757 O O . ASN A 1 96 ? -18.658 -6.221 9.850 1.00 94.75 96 ASN A O 1
ATOM 761 N N . ALA A 1 97 ? -20.303 -6.627 11.310 1.00 94.31 97 ALA A N 1
ATOM 762 C CA . ALA A 1 97 ? -20.719 -5.226 11.429 1.00 94.31 97 ALA A CA 1
ATOM 763 C C . ALA A 1 97 ? -19.598 -4.312 11.964 1.00 94.31 97 ALA A C 1
ATOM 765 O O . ALA A 1 97 ? -19.498 -3.147 11.574 1.00 94.31 97 ALA A O 1
ATOM 766 N N . SER A 1 98 ? -18.715 -4.840 12.817 1.00 94.69 98 SER A N 1
ATOM 767 C CA . SER A 1 98 ? -17.577 -4.087 13.353 1.00 94.69 98 SER A CA 1
ATOM 768 C C . SER A 1 98 ? -16.562 -3.731 12.264 1.00 94.69 98 SER A C 1
ATOM 770 O O . SER A 1 98 ? -16.001 -2.632 12.291 1.00 94.69 98 SER A O 1
ATOM 772 N N . LEU A 1 99 ? -16.378 -4.609 11.273 1.00 96.31 99 LEU A N 1
ATOM 773 C CA . LEU A 1 99 ? -15.396 -4.448 10.194 1.00 96.31 99 LEU A CA 1
ATOM 774 C C . LEU A 1 99 ? -15.800 -3.410 9.144 1.00 96.31 99 LEU A C 1
ATOM 776 O O . LEU A 1 99 ? -14.934 -2.821 8.494 1.00 96.31 99 LEU A O 1
ATOM 780 N N . GLN A 1 100 ? -17.093 -3.132 8.992 1.00 95.75 100 GLN A N 1
ATOM 781 C CA . GLN A 1 100 ? -17.566 -2.161 8.012 1.00 95.75 100 GLN A CA 1
ATOM 782 C C . GLN A 1 100 ? -17.010 -0.756 8.310 1.00 95.75 100 GLN A C 1
ATOM 784 O O . GLN A 1 100 ? -17.177 -0.223 9.411 1.00 95.75 100 GLN A O 1
ATOM 789 N N . GLY A 1 101 ? -16.333 -0.154 7.326 1.00 96.06 101 GLY A N 1
ATOM 790 C CA . GLY A 1 101 ? -15.695 1.163 7.459 1.00 96.06 101 GLY A CA 1
ATOM 791 C C . GLY A 1 101 ? -14.469 1.191 8.382 1.00 96.06 101 GLY A C 1
ATOM 792 O O . GLY A 1 101 ? -14.067 2.263 8.834 1.00 96.06 101 GLY A O 1
ATOM 793 N N . SER A 1 102 ? -13.901 0.031 8.718 1.00 97.69 102 SER A N 1
ATOM 794 C CA . SER A 1 102 ? -12.629 -0.057 9.441 1.00 97.69 102 SER A CA 1
ATOM 795 C C . SER A 1 102 ? -11.431 0.011 8.495 1.00 97.69 102 SER A C 1
ATOM 797 O O . SER A 1 102 ? -11.551 -0.244 7.296 1.00 97.69 102 SER A O 1
ATOM 799 N N . ILE A 1 103 ? -10.269 0.350 9.045 1.00 98.19 103 ILE A N 1
ATOM 800 C CA . ILE A 1 103 ? -8.978 0.161 8.383 1.00 98.19 103 ILE A CA 1
ATOM 801 C C . ILE A 1 103 ? -8.421 -1.182 8.858 1.00 98.19 103 ILE A C 1
ATOM 803 O O . ILE A 1 103 ? -8.423 -1.473 10.054 1.00 98.19 103 ILE A O 1
ATOM 807 N N . ILE A 1 104 ? -7.942 -2.009 7.932 1.00 98.12 104 ILE A N 1
ATOM 808 C CA . ILE A 1 104 ? -7.365 -3.318 8.246 1.00 98.12 104 ILE A CA 1
ATOM 809 C C . ILE A 1 104 ? -5.909 -3.331 7.788 1.00 98.12 104 ILE A C 1
ATOM 811 O O . ILE A 1 104 ? -5.613 -3.026 6.634 1.00 98.12 104 ILE A O 1
ATOM 815 N N . ILE A 1 105 ? -4.995 -3.672 8.696 1.00 98.12 105 ILE A N 1
ATOM 816 C CA . ILE A 1 105 ? -3.569 -3.831 8.401 1.00 98.12 105 ILE A CA 1
ATOM 817 C C . ILE A 1 105 ? -3.219 -5.315 8.256 1.00 98.12 105 ILE A C 1
ATOM 819 O O . ILE A 1 105 ? -3.670 -6.165 9.025 1.00 98.12 105 ILE A O 1
ATOM 823 N N . MET A 1 106 ? -2.399 -5.625 7.254 1.00 98.31 106 MET A N 1
ATOM 824 C CA . MET A 1 106 ? -1.996 -6.982 6.883 1.00 98.31 106 MET A CA 1
ATOM 825 C C . MET A 1 106 ? -0.500 -7.017 6.570 1.00 98.31 106 MET A C 1
ATOM 827 O O . MET A 1 106 ? 0.079 -6.015 6.144 1.00 98.31 106 MET A O 1
ATOM 831 N N . ARG A 1 107 ? 0.135 -8.179 6.748 1.00 98.44 107 ARG A N 1
ATOM 832 C CA . ARG A 1 107 ? 1.539 -8.411 6.381 1.00 98.44 107 ARG A CA 1
ATOM 833 C C . ARG A 1 107 ? 1.668 -9.112 5.027 1.00 98.44 107 ARG A C 1
ATOM 835 O O . ARG A 1 107 ? 0.831 -9.916 4.610 1.00 98.44 107 ARG A O 1
ATOM 842 N N . TYR A 1 108 ? 2.751 -8.790 4.326 1.00 98.19 108 TYR A N 1
ATOM 843 C CA . TYR A 1 108 ? 3.102 -9.417 3.053 1.00 98.19 108 TYR A CA 1
ATOM 844 C C . TYR A 1 108 ? 3.426 -10.906 3.205 1.00 98.19 108 TYR A C 1
ATOM 846 O O . TYR A 1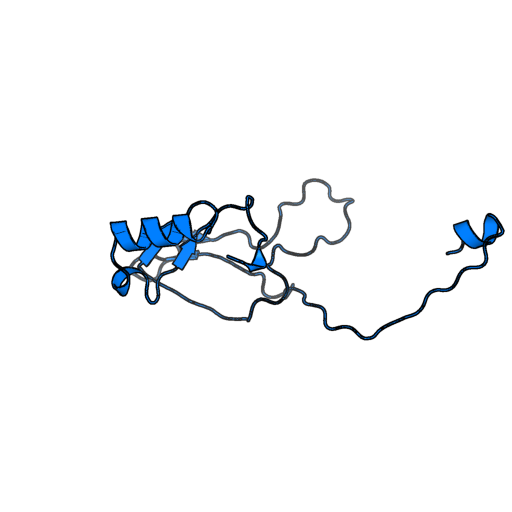 108 ? 3.963 -11.327 4.226 1.00 98.19 108 TYR A O 1
ATOM 854 N N . GLY A 1 109 ? 3.156 -11.675 2.145 1.00 97.44 109 GLY A N 1
ATOM 855 C CA . GLY A 1 109 ? 3.419 -13.113 2.057 1.00 97.44 109 GLY A CA 1
ATOM 856 C C . GLY A 1 109 ? 2.147 -13.946 1.886 1.00 97.44 109 GLY A C 1
ATOM 857 O O . GLY A 1 109 ? 1.044 -13.394 1.881 1.00 97.44 109 GLY A O 1
ATOM 858 N N . ARG A 1 110 ? 2.358 -15.267 1.778 1.00 97.81 110 ARG A N 1
ATOM 859 C CA . ARG A 1 110 ? 1.368 -16.351 1.604 1.00 97.81 110 ARG A CA 1
ATOM 860 C C . ARG A 1 110 ? 0.583 -16.305 0.292 1.00 97.81 110 ARG A C 1
ATOM 862 O O . ARG A 1 110 ? 0.756 -17.198 -0.529 1.00 97.81 110 ARG A O 1
ATOM 869 N N . ILE A 1 111 ? -0.177 -15.241 0.074 1.00 98.19 111 ILE A N 1
ATOM 870 C CA . ILE A 1 111 ? -1.008 -15.020 -1.115 1.00 98.19 111 ILE A CA 1
ATOM 871 C C . ILE A 1 111 ? -0.502 -13.838 -1.943 1.00 98.19 111 ILE A C 1
ATOM 873 O O . ILE A 1 111 ? 0.344 -13.049 -1.494 1.00 98.19 111 ILE A O 1
ATOM 877 N N . PHE A 1 112 ? -1.006 -13.709 -3.172 1.00 97.50 112 PHE A N 1
ATOM 878 C CA . PHE A 1 112 ? -0.686 -12.562 -4.008 1.00 97.50 112 PHE A CA 1
ATOM 879 C C . PHE A 1 112 ? -1.209 -11.278 -3.358 1.00 97.50 112 PHE A C 1
ATOM 881 O O . PHE A 1 112 ? -2.281 -11.229 -2.767 1.00 97.50 112 PHE A O 1
ATOM 888 N N . ARG A 1 113 ? -0.420 -10.202 -3.442 1.00 96.50 113 ARG A N 1
ATOM 889 C CA . ARG A 1 113 ? -0.715 -8.958 -2.718 1.00 96.50 113 ARG A CA 1
ATOM 890 C C . ARG A 1 113 ? -2.019 -8.280 -3.144 1.00 96.50 113 ARG A C 1
ATOM 892 O O . ARG A 1 113 ? -2.532 -7.496 -2.365 1.00 96.50 113 ARG A O 1
ATOM 899 N N . GLY A 1 114 ? -2.479 -8.533 -4.371 1.00 95.75 114 GLY A N 1
ATOM 900 C CA . GLY A 1 114 ? -3.727 -7.982 -4.901 1.00 95.75 114 GLY A CA 1
ATOM 901 C C . GLY A 1 114 ? -4.970 -8.802 -4.557 1.00 95.75 114 GLY A C 1
ATOM 902 O O . GLY A 1 114 ? -6.061 -8.337 -4.849 1.00 95.75 114 GLY A O 1
ATOM 903 N N . ASP A 1 115 ? -4.804 -9.985 -3.955 1.00 96.56 115 ASP A N 1
ATOM 904 C CA . ASP A 1 115 ? -5.924 -10.802 -3.463 1.00 96.56 115 ASP A CA 1
ATOM 905 C C . ASP A 1 115 ? -6.347 -10.403 -2.036 1.00 96.56 115 ASP A C 1
ATOM 907 O O . ASP A 1 115 ? -7.363 -10.884 -1.543 1.00 96.56 115 ASP A O 1
ATOM 911 N N . LYS A 1 116 ? -5.544 -9.556 -1.375 1.00 95.19 116 LYS A N 1
ATOM 912 C CA . LYS A 1 116 ? -5.810 -8.972 -0.052 1.00 95.19 116 LYS A CA 1
ATOM 913 C C . LYS A 1 116 ? -6.742 -7.771 -0.184 1.00 95.19 116 LYS A C 1
ATOM 915 O O . LYS A 1 116 ? -7.599 -7.606 0.708 1.00 95.19 116 LYS A O 1
#

Sequence (116 aa):
EERWKSDGLQVTKPKYNVLLSYPDNNNPNRVTLISDNGMVIFQTAGVEKIYDSTLPKIVNPFLAYTPNGTVSSTKLFYANYGELEDFQTLVSLVGNASLQGSIIIMRYGRIFRGDK

Radius of gyration: 21.02 Å; Cα contacts (8 Å, |Δi|>4): 109; chains: 1; bounding box: 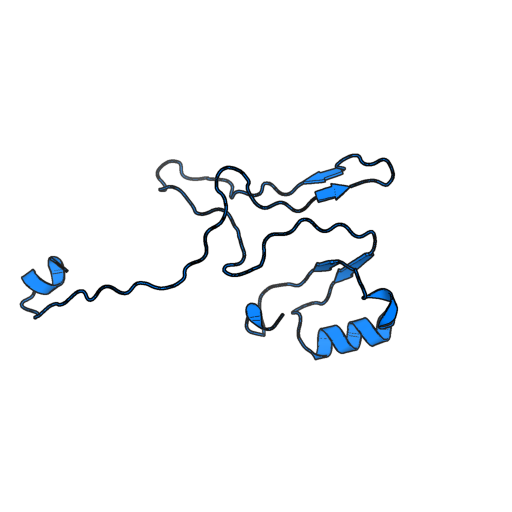48×34×54 Å

pLDDT: mean 95.59, std 3.2, range [82.88, 98.44]

Secondary structure (DSSP, 8-state):
-HHHH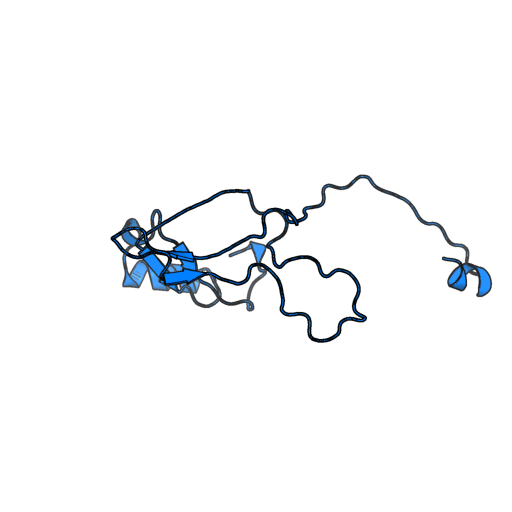HTT----------------SSS----EEE-TTS-EEEE--SSPPPS-TTSPPPPPP--TTPPP-----S-EEE-TT--HHHHHHHHHHH-HHHHTT-EEE--S-SS-TT--

Mean predicted aligned error: 4.2 Å

Foldseek 3Di:
DVVCVVVVDDDDDDDDDDDWFAADPVDADKDFDADPVGDTPDMDPSADDDPDPVDDDDGGDDDIPDDDDDADDPAEEEQEAPDPVSVVVVCVVQNPVSPVSHHYDYDHDDDDPVVD

Organism: NCBI:txid392033

Solvent-accessible surface area (backbone atoms only — not comparable to full-atom values): 7962 Å² total; per-residue (Å²): 106,69,70,48,47,74,73,72,46,91,84,86,84,90,84,79,95,72,94,80,64,79,77,52,85,90,62,54,55,71,56,71,44,66,47,100,88,70,47,75,78,42,68,52,81,32,52,78,87,81,86,58,89,85,59,74,93,74,82,56,70,75,70,75,80,62,82,90,80,89,86,84,59,95,43,78,50,77,31,59,56,40,44,75,66,37,49,54,50,48,36,73,75,62,39,65,78,63,55,64,77,38,47,74,48,63,47,90,52,101,56,66,82,88,76,92

Nearest PDB structures (foldseek):
  2c6p-assembly1_A  TM=8.403E-01  e=2.775E-05  Homo sapiens
  4oc4-assembly1_A  TM=8.597E-01  e=7.062E-05  Homo sapiens
  2ndh-assembly1_A  TM=2.918E-01  e=3.982E+00  Homo sapiens

InterPro domains:
  IPR039373 Transferrin receptor protein 1/Glutamate carboxypeptidase 2-like [PTHR10404] (1-116)
  IPR046450 PA domain superfamily [SSF52025] (18-116)